Protein AF-A0A2E2N8X5-F1 (afdb_monomer_lite)

Radius of gyration: 20.17 Å; chains: 1; bounding box: 48×16×58 Å

pLDDT: mean 74.97, std 11.1, range [48.97, 89.62]

Structure (mmCIF, N/CA/C/O backbone):
data_AF-A0A2E2N8X5-F1
#
_entry.id   AF-A0A2E2N8X5-F1
#
loop_
_atom_site.group_PDB
_atom_site.id
_atom_site.type_symbol
_atom_site.label_atom_id
_atom_site.label_alt_id
_atom_site.label_comp_id
_atom_site.label_asym_id
_atom_site.label_entity_id
_atom_site.label_seq_id
_atom_site.pdbx_PDB_ins_code
_atom_site.Cartn_x
_atom_site.Cartn_y
_atom_site.Cartn_z
_atom_site.occupancy
_atom_site.B_iso_or_equiv
_atom_site.auth_seq_id
_atom_site.auth_comp_id
_atom_site.auth_asym_id
_atom_site.auth_atom_id
_atom_site.pdbx_PDB_model_num
ATOM 1 N N . MET A 1 1 ? -11.508 7.355 22.272 1.00 61.25 1 MET A N 1
ATOM 2 C CA . MET A 1 1 ? -10.044 7.138 22.159 1.00 61.25 1 MET A CA 1
ATOM 3 C C . MET A 1 1 ? -9.665 5.856 21.408 1.00 61.25 1 MET A C 1
ATOM 5 O O . MET A 1 1 ? -8.951 5.961 20.425 1.00 61.25 1 MET A O 1
ATOM 9 N N . LYS A 1 2 ? -10.163 4.659 21.775 1.00 66.44 2 LYS A N 1
ATOM 10 C CA . LYS A 1 2 ? -9.795 3.387 21.095 1.00 66.44 2 LYS A CA 1
ATOM 11 C C . LYS A 1 2 ? -10.173 3.304 19.603 1.00 66.44 2 LYS A C 1
ATOM 13 O O . LYS A 1 2 ? -9.525 2.584 18.855 1.00 66.44 2 LYS A O 1
ATOM 18 N N . SER A 1 3 ? -11.209 4.024 19.170 1.00 72.50 3 SER A N 1
ATOM 19 C CA . SER A 1 3 ? -11.594 4.130 17.756 1.00 72.50 3 SER A CA 1
ATOM 20 C C . SER A 1 3 ? -10.632 4.997 16.944 1.00 72.50 3 SER A C 1
ATOM 22 O O . SER A 1 3 ? -10.337 4.650 15.808 1.00 72.50 3 SER A O 1
ATOM 24 N N . LEU A 1 4 ? -10.106 6.076 17.534 1.00 82.62 4 LEU A N 1
ATOM 25 C CA . LEU A 1 4 ? -9.185 7.004 16.872 1.00 82.62 4 LEU A CA 1
ATOM 26 C C . LEU A 1 4 ? -7.884 6.293 16.468 1.00 82.62 4 LEU A C 1
ATOM 28 O O . LEU A 1 4 ? -7.447 6.401 15.330 1.00 82.62 4 LEU A O 1
ATOM 32 N N . PHE A 1 5 ? -7.335 5.473 17.371 1.00 82.88 5 PHE A N 1
ATOM 33 C CA . PHE A 1 5 ? -6.161 4.642 17.089 1.00 82.88 5 PHE A CA 1
ATOM 34 C C . PHE A 1 5 ? -6.382 3.683 15.915 1.00 82.88 5 PHE A C 1
ATOM 36 O O . PHE A 1 5 ? -5.498 3.538 15.079 1.00 82.88 5 PHE A O 1
ATOM 43 N N . ALA A 1 6 ? -7.559 3.059 15.811 1.00 81.25 6 ALA A N 1
ATOM 44 C CA . ALA A 1 6 ? -7.855 2.158 14.698 1.00 81.25 6 ALA A CA 1
ATOM 45 C C . ALA A 1 6 ? -7.854 2.894 13.346 1.00 81.25 6 ALA A C 1
ATOM 47 O O . ALA A 1 6 ? -7.336 2.363 12.369 1.00 81.25 6 ALA A O 1
ATOM 48 N N . TYR A 1 7 ? -8.374 4.125 13.297 1.00 84.31 7 TYR A N 1
ATOM 49 C CA . TYR A 1 7 ? -8.330 4.942 12.082 1.00 84.31 7 TYR A CA 1
ATOM 50 C C . TYR A 1 7 ? -6.905 5.325 11.681 1.00 84.31 7 TYR A C 1
ATOM 52 O O . TYR A 1 7 ? -6.588 5.252 10.500 1.00 84.31 7 TYR A O 1
ATOM 60 N N . ILE A 1 8 ? -6.038 5.662 12.641 1.00 88.44 8 ILE A N 1
ATOM 61 C CA . ILE A 1 8 ? -4.626 5.978 12.362 1.00 88.44 8 ILE A CA 1
ATOM 62 C C . ILE A 1 8 ? -3.931 4.789 11.686 1.00 88.44 8 ILE A C 1
ATOM 64 O O . ILE A 1 8 ? -3.268 4.968 10.668 1.00 88.44 8 ILE A O 1
ATOM 68 N N . TRP A 1 9 ? -4.140 3.571 12.194 1.00 86.44 9 TRP A N 1
ATOM 69 C CA . TRP A 1 9 ? -3.582 2.353 11.596 1.00 86.44 9 TRP A CA 1
ATOM 70 C C . TRP A 1 9 ? -4.099 2.090 10.174 1.00 86.44 9 TRP A C 1
ATOM 72 O O . TRP A 1 9 ? -3.311 1.740 9.297 1.00 86.44 9 TRP A O 1
ATOM 82 N N . ILE A 1 10 ? -5.393 2.320 9.920 1.00 85.62 10 ILE A N 1
ATOM 83 C CA . ILE A 1 10 ? -5.971 2.191 8.572 1.00 85.62 10 ILE A CA 1
ATOM 84 C C . ILE A 1 10 ? -5.374 3.224 7.619 1.00 85.62 10 ILE A C 1
ATOM 86 O O . ILE A 1 10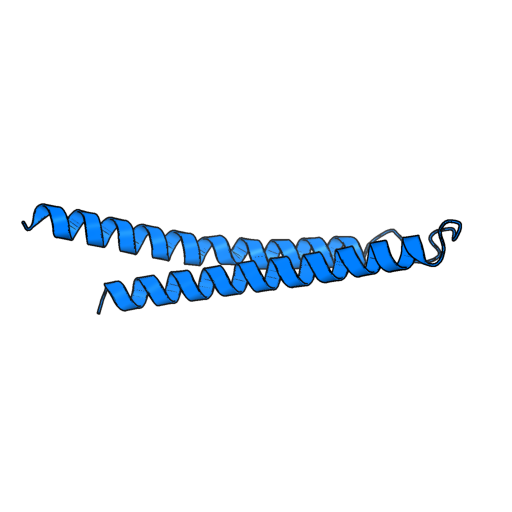 ? -4.969 2.862 6.520 1.00 85.62 10 ILE A O 1
ATOM 90 N N . ILE A 1 11 ? -5.312 4.494 8.028 1.00 89.62 11 ILE A N 1
ATOM 91 C CA . ILE A 1 11 ? -4.789 5.580 7.189 1.00 89.62 11 ILE A CA 1
ATOM 92 C C . ILE A 1 11 ? -3.316 5.329 6.868 1.00 89.62 11 ILE A C 1
ATOM 94 O O . ILE A 1 11 ? -2.916 5.448 5.714 1.00 89.62 11 ILE A O 1
ATOM 98 N N . CYS A 1 12 ? -2.525 4.926 7.864 1.00 89.00 12 CYS A N 1
ATOM 99 C CA . CYS A 1 12 ? -1.114 4.610 7.677 1.00 89.00 12 CYS A CA 1
ATOM 100 C C . CYS A 1 12 ? -0.926 3.443 6.693 1.00 89.00 12 CYS A C 1
ATOM 102 O O . CYS A 1 12 ? -0.158 3.561 5.742 1.00 89.00 12 CYS A O 1
ATOM 104 N N . GLY A 1 13 ? -1.692 2.355 6.847 1.00 83.75 13 GLY A N 1
ATOM 105 C CA . GLY A 1 13 ? -1.638 1.228 5.914 1.00 83.75 13 GLY A CA 1
ATOM 106 C C . GLY A 1 13 ? -2.092 1.578 4.500 1.00 83.75 13 GLY A C 1
ATOM 107 O O . GLY A 1 13 ? -1.422 1.218 3.534 1.00 83.75 13 GLY A O 1
ATOM 108 N N . ALA A 1 14 ? -3.175 2.346 4.366 1.00 85.69 14 ALA A N 1
ATOM 109 C CA . ALA A 1 14 ? -3.663 2.820 3.075 1.00 85.69 14 ALA A CA 1
ATOM 110 C C . ALA A 1 14 ? -2.636 3.721 2.372 1.00 85.69 14 ALA A C 1
ATOM 112 O O . ALA A 1 14 ? -2.425 3.577 1.170 1.00 85.69 14 ALA A O 1
ATOM 113 N N . ALA A 1 15 ? -1.959 4.602 3.115 1.00 88.94 15 ALA A N 1
ATOM 114 C CA . ALA A 1 15 ? -0.904 5.454 2.577 1.00 88.94 15 ALA A CA 1
ATOM 115 C C . ALA A 1 15 ? 0.298 4.635 2.079 1.00 88.94 15 ALA A C 1
ATOM 117 O O . ALA A 1 15 ? 0.771 4.869 0.971 1.00 88.94 15 ALA A O 1
ATOM 118 N N . CYS A 1 16 ? 0.756 3.635 2.841 1.00 87.50 16 CYS A N 1
ATOM 119 C CA . CYS A 1 16 ? 1.838 2.744 2.408 1.00 87.50 16 CYS A CA 1
ATOM 120 C C . CYS A 1 16 ? 1.478 1.966 1.133 1.00 87.50 16 CYS A C 1
ATOM 122 O O . CYS A 1 16 ? 2.290 1.892 0.213 1.00 87.50 16 CYS A O 1
ATOM 124 N N . ILE A 1 17 ? 0.254 1.432 1.053 1.00 84.50 17 ILE A N 1
ATOM 125 C CA . ILE A 1 17 ? -0.242 0.734 -0.141 1.00 84.50 17 ILE A CA 1
ATOM 126 C C . ILE A 1 17 ? -0.277 1.688 -1.339 1.00 84.50 17 ILE A C 1
ATOM 128 O O . ILE A 1 17 ? 0.231 1.343 -2.403 1.00 84.50 17 ILE A O 1
ATOM 132 N N . ALA A 1 18 ? -0.834 2.890 -1.165 1.00 87.69 18 ALA A N 1
ATOM 133 C CA . ALA A 1 18 ? -0.936 3.885 -2.229 1.00 87.69 18 ALA A CA 1
ATOM 134 C C . ALA A 1 18 ? 0.443 4.309 -2.754 1.00 87.69 18 ALA A C 1
ATOM 136 O O . ALA A 1 18 ? 0.634 4.385 -3.965 1.00 87.69 18 ALA A O 1
ATOM 137 N N . LEU A 1 19 ? 1.415 4.526 -1.862 1.00 86.50 19 LEU A N 1
ATOM 138 C CA . LEU A 1 19 ? 2.789 4.862 -2.240 1.00 86.50 19 LEU A CA 1
ATOM 139 C C . LEU A 1 19 ? 3.476 3.720 -3.001 1.00 86.50 19 LEU A C 1
ATOM 141 O O . LEU A 1 19 ? 4.132 3.984 -4.004 1.00 86.50 19 LEU A O 1
ATOM 145 N N . GLY A 1 20 ? 3.300 2.467 -2.566 1.00 81.06 20 GLY A N 1
ATOM 146 C CA . GLY A 1 20 ? 3.861 1.297 -3.254 1.00 81.06 20 GLY A CA 1
ATOM 147 C C . GLY A 1 20 ? 3.238 1.042 -4.631 1.00 81.06 20 GLY A C 1
ATOM 148 O O . GLY A 1 20 ? 3.938 0.717 -5.586 1.00 81.06 20 GLY A O 1
ATOM 149 N N . LEU A 1 21 ? 1.923 1.241 -4.762 1.00 82.94 21 LEU A N 1
ATOM 150 C CA . LEU A 1 21 ? 1.229 1.178 -6.053 1.00 82.94 21 LEU A CA 1
ATOM 151 C C . LEU A 1 21 ? 1.674 2.298 -6.991 1.00 82.94 21 LEU A C 1
ATOM 153 O O . LEU A 1 21 ? 1.899 2.050 -8.173 1.00 82.94 21 LEU A O 1
ATOM 157 N N . TYR A 1 22 ? 1.816 3.517 -6.471 1.00 85.62 22 TYR A N 1
ATOM 158 C CA . TYR A 1 22 ? 2.251 4.664 -7.259 1.00 85.62 22 TYR A CA 1
ATOM 159 C C . TYR A 1 22 ? 3.670 4.475 -7.805 1.00 85.62 22 TYR A C 1
ATOM 161 O O . TYR A 1 22 ? 3.900 4.699 -8.993 1.00 85.62 22 TYR A O 1
ATOM 169 N N . SER A 1 23 ? 4.613 4.014 -6.978 1.00 81.38 23 SER A N 1
ATOM 170 C CA . SER A 1 23 ? 5.986 3.757 -7.427 1.00 81.38 23 SER A CA 1
ATOM 171 C C . SER A 1 23 ? 6.053 2.629 -8.459 1.00 81.38 23 SER A C 1
ATOM 173 O O . SER A 1 23 ? 6.696 2.799 -9.493 1.00 81.38 23 SER A O 1
ATOM 175 N N . ALA A 1 24 ? 5.318 1.531 -8.252 1.00 76.81 24 ALA A N 1
ATOM 176 C CA . ALA A 1 24 ? 5.229 0.449 -9.232 1.00 76.81 24 ALA A CA 1
ATOM 177 C C . ALA A 1 24 ? 4.616 0.916 -10.568 1.00 76.81 24 ALA A C 1
ATOM 179 O O . ALA A 1 24 ? 5.108 0.556 -11.637 1.00 76.81 24 ALA A O 1
ATOM 180 N N . ALA A 1 25 ? 3.572 1.750 -10.524 1.00 80.56 25 ALA A N 1
ATOM 181 C CA . ALA A 1 25 ? 2.940 2.305 -11.721 1.00 80.56 25 ALA A CA 1
ATOM 182 C C . ALA A 1 25 ? 3.866 3.270 -12.480 1.00 80.56 25 ALA A C 1
ATOM 184 O O . ALA A 1 25 ? 3.853 3.292 -13.711 1.00 80.56 25 ALA A O 1
ATOM 185 N N . MET A 1 26 ? 4.684 4.048 -11.766 1.00 80.50 26 MET A N 1
ATOM 186 C CA . MET A 1 26 ? 5.646 4.963 -12.379 1.00 80.50 26 MET A CA 1
ATOM 187 C C . MET A 1 26 ? 6.753 4.206 -13.130 1.00 80.50 26 MET A C 1
ATOM 189 O O . MET A 1 26 ? 7.105 4.592 -14.244 1.00 80.50 26 MET A O 1
ATOM 193 N N . GLU A 1 27 ? 7.251 3.097 -12.575 1.00 73.56 27 GLU A N 1
ATOM 194 C CA . GLU A 1 27 ? 8.218 2.234 -13.270 1.00 73.56 27 GLU A CA 1
ATOM 195 C C . GLU A 1 27 ? 7.610 1.525 -14.484 1.00 73.56 27 GLU A C 1
ATOM 197 O O . GLU A 1 27 ? 8.242 1.442 -15.543 1.00 73.56 27 GLU A O 1
ATOM 202 N N . LEU A 1 28 ? 6.357 1.076 -14.365 1.00 73.12 28 LEU A N 1
ATOM 203 C CA . LEU A 1 28 ? 5.625 0.490 -15.484 1.00 73.12 28 LEU A CA 1
ATOM 204 C C . LEU A 1 28 ? 5.473 1.505 -16.626 1.00 73.12 28 LEU A C 1
ATOM 206 O O . LEU A 1 28 ? 5.780 1.195 -17.775 1.00 73.12 28 LEU A O 1
ATOM 210 N N . ARG A 1 29 ? 5.079 2.745 -16.309 1.00 77.88 29 ARG A N 1
ATOM 211 C CA . ARG A 1 29 ? 4.959 3.828 -17.293 1.00 77.88 29 ARG A CA 1
ATOM 212 C C . ARG A 1 29 ? 6.283 4.117 -17.996 1.00 77.88 29 ARG A C 1
ATOM 214 O O . ARG A 1 29 ? 6.288 4.246 -19.212 1.00 77.88 29 ARG A O 1
ATOM 221 N N . GLY A 1 30 ? 7.397 4.151 -17.263 1.00 71.44 30 GLY A N 1
ATOM 222 C CA . GLY A 1 30 ? 8.723 4.350 -17.856 1.00 71.44 30 GLY A CA 1
ATOM 223 C C . GLY A 1 30 ? 9.112 3.264 -18.866 1.00 71.44 30 GLY A C 1
ATOM 224 O O . GLY A 1 30 ? 9.859 3.536 -19.800 1.00 71.44 30 GLY A O 1
ATOM 225 N N . THR A 1 31 ? 8.584 2.049 -18.709 1.00 68.19 31 THR A N 1
ATOM 226 C CA . THR A 1 31 ? 8.806 0.944 -19.653 1.00 68.19 31 THR A CA 1
ATOM 227 C C . THR A 1 31 ? 7.954 1.121 -20.913 1.00 68.19 31 THR A C 1
ATOM 229 O O . THR A 1 31 ? 8.455 0.973 -22.022 1.00 68.19 31 THR A O 1
ATOM 232 N N . TYR A 1 32 ? 6.685 1.506 -20.758 1.00 69.56 32 TYR A N 1
ATOM 233 C CA . TYR A 1 32 ? 5.784 1.751 -21.890 1.00 69.56 32 TYR A CA 1
ATOM 234 C C . TYR A 1 32 ? 6.147 3.004 -22.698 1.00 69.56 32 TYR A C 1
ATOM 236 O O . TYR A 1 32 ? 6.105 2.949 -23.923 1.00 69.56 32 TYR A O 1
ATOM 244 N N . ASP A 1 33 ? 6.547 4.104 -22.051 1.00 72.44 33 ASP A N 1
ATOM 245 C CA . ASP A 1 33 ? 6.983 5.320 -22.757 1.00 72.44 33 ASP A CA 1
ATOM 246 C C . ASP A 1 33 ? 8.226 5.038 -23.627 1.00 72.44 33 ASP A C 1
ATOM 248 O O . ASP A 1 33 ? 8.359 5.592 -24.719 1.00 72.44 33 ASP A O 1
ATOM 252 N N . HIS A 1 34 ? 9.102 4.122 -23.193 1.00 63.12 34 HIS A N 1
ATOM 253 C CA . HIS A 1 34 ? 10.273 3.701 -23.965 1.00 63.12 34 HIS A CA 1
ATOM 254 C C . HIS A 1 34 ? 9.891 2.846 -25.185 1.00 63.12 34 HIS A C 1
ATOM 256 O O . HIS A 1 34 ? 10.354 3.112 -26.289 1.00 63.12 34 HIS A O 1
ATOM 262 N N . LEU A 1 35 ? 8.965 1.895 -25.015 1.00 64.31 35 LEU A N 1
ATOM 263 C CA . LEU A 1 35 ? 8.447 1.061 -26.110 1.00 64.31 35 LEU A CA 1
ATOM 264 C C . LEU A 1 35 ? 7.679 1.868 -27.171 1.00 64.31 35 LEU A C 1
ATOM 266 O O . LEU A 1 35 ? 7.650 1.489 -28.338 1.00 64.31 35 LEU A O 1
ATOM 270 N N . LEU A 1 36 ? 7.038 2.971 -26.772 1.00 67.56 36 LEU A N 1
ATOM 271 C CA . LEU A 1 36 ? 6.315 3.860 -27.687 1.00 67.56 36 LEU A CA 1
ATOM 272 C C . LEU A 1 36 ? 7.241 4.791 -28.479 1.00 67.56 36 LEU A C 1
ATOM 274 O O . LEU A 1 36 ? 6.849 5.257 -29.548 1.00 67.56 36 LEU A O 1
ATOM 278 N N . THR A 1 37 ? 8.432 5.091 -27.956 1.00 69.25 37 THR A N 1
ATOM 279 C CA . THR A 1 37 ? 9.393 5.996 -28.605 1.00 69.25 37 THR A CA 1
ATOM 280 C C . THR A 1 37 ? 10.388 5.276 -29.506 1.00 69.25 37 THR A C 1
ATOM 282 O O . THR A 1 37 ? 10.816 5.879 -30.486 1.00 69.25 37 THR A O 1
ATOM 285 N N . ASP A 1 38 ? 10.695 4.003 -29.244 1.00 60.69 38 ASP A N 1
ATOM 286 C CA . ASP A 1 38 ? 11.515 3.188 -30.142 1.00 60.69 38 ASP A CA 1
ATOM 287 C C . ASP A 1 38 ? 11.046 1.714 -30.177 1.00 60.69 38 ASP A C 1
ATOM 289 O O . ASP A 1 38 ? 11.495 0.888 -29.382 1.00 60.69 38 ASP A O 1
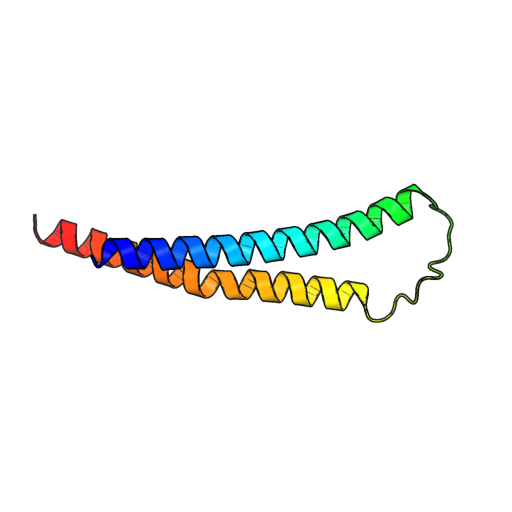ATOM 293 N N . PRO A 1 39 ? 10.100 1.356 -31.069 1.00 60.56 39 PRO A N 1
ATOM 294 C CA . PRO A 1 39 ? 9.491 0.022 -31.111 1.00 60.56 39 PRO A CA 1
ATOM 295 C C . PRO A 1 39 ? 10.401 -1.067 -31.707 1.00 60.56 39 PRO A C 1
ATOM 297 O O . PRO A 1 39 ? 10.032 -2.242 -31.677 1.00 60.56 39 PRO A O 1
ATOM 300 N N . LEU A 1 40 ? 11.548 -0.687 -32.284 1.00 63.03 40 LEU A N 1
ATOM 301 C CA . LEU A 1 40 ? 12.533 -1.584 -32.903 1.00 63.03 40 LEU A CA 1
ATOM 302 C C . LEU A 1 40 ? 13.904 -1.531 -32.220 1.00 63.03 40 LEU A C 1
ATOM 304 O O . LEU A 1 40 ? 14.792 -2.272 -32.641 1.00 63.03 40 LEU A O 1
ATOM 308 N N . ALA A 1 41 ? 14.080 -0.701 -31.186 1.00 56.00 41 ALA A N 1
ATOM 309 C CA . ALA A 1 41 ? 15.265 -0.765 -30.348 1.00 56.00 41 ALA A CA 1
ATOM 310 C C . ALA A 1 41 ? 15.395 -2.186 -29.792 1.00 56.00 41 ALA A C 1
ATOM 312 O O . ALA A 1 41 ? 14.555 -2.652 -29.015 1.00 56.00 41 ALA A O 1
ATOM 313 N N . GLU A 1 42 ? 16.469 -2.876 -30.185 1.00 54.62 42 GLU A N 1
ATOM 314 C CA . GLU A 1 42 ? 16.981 -3.965 -29.366 1.00 54.62 42 GLU A CA 1
ATOM 315 C C . GLU A 1 42 ? 17.120 -3.414 -27.946 1.00 54.62 42 GLU A C 1
ATOM 317 O O . GLU A 1 42 ? 17.500 -2.249 -27.793 1.00 54.62 42 GLU A O 1
ATOM 322 N N . PRO A 1 43 ? 16.758 -4.181 -26.912 1.00 55.50 43 PRO A N 1
ATOM 323 C CA . PRO A 1 43 ? 16.801 -3.698 -25.546 1.00 55.50 43 PRO A CA 1
ATOM 324 C C . PRO A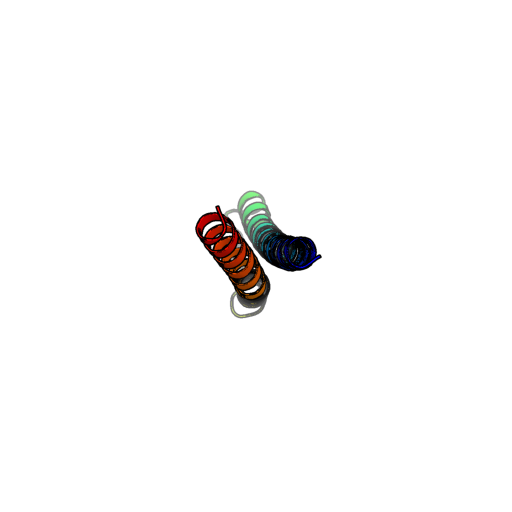 1 43 ? 18.262 -3.450 -25.141 1.00 55.50 43 PRO A C 1
ATOM 326 O O . PRO A 1 43 ? 18.896 -4.253 -24.466 1.00 55.50 43 PRO A O 1
ATOM 329 N N . GLU A 1 44 ? 18.808 -2.296 -25.522 1.00 51.31 44 GLU A N 1
ATOM 330 C CA . GLU A 1 44 ? 20.157 -1.822 -25.199 1.00 51.31 44 GLU A CA 1
ATOM 331 C C . GLU A 1 44 ? 20.219 -1.293 -23.750 1.00 51.31 44 GLU A C 1
ATOM 333 O O . GLU A 1 44 ? 21.094 -0.532 -23.349 1.00 51.31 44 GLU A O 1
ATOM 338 N N . TYR A 1 45 ? 19.268 -1.736 -22.929 1.00 53.72 45 TYR A N 1
ATOM 339 C CA . TYR A 1 45 ? 19.138 -1.462 -21.512 1.00 53.72 45 TYR A CA 1
ATOM 340 C C . TYR A 1 45 ? 19.117 -2.790 -20.767 1.00 53.72 45 TYR A C 1
ATOM 342 O O . TYR A 1 45 ? 18.053 -3.280 -20.403 1.00 53.72 45 TYR A O 1
ATOM 350 N N . ASP A 1 46 ? 20.312 -3.352 -20.575 1.00 51.66 46 ASP A N 1
ATOM 351 C CA . ASP A 1 46 ? 20.679 -4.404 -19.617 1.00 51.66 46 ASP A CA 1
ATOM 352 C C . ASP A 1 46 ? 19.477 -5.057 -18.896 1.00 51.66 46 ASP A C 1
ATOM 354 O O . ASP A 1 46 ? 19.119 -4.741 -17.755 1.00 51.66 46 ASP A O 1
ATOM 358 N N . GLU A 1 47 ? 18.801 -5.947 -19.624 1.00 48.97 47 GLU A N 1
ATOM 359 C CA . GLU A 1 47 ? 17.496 -6.521 -19.281 1.00 48.97 47 GLU A CA 1
ATOM 360 C C . GLU A 1 47 ? 17.490 -7.390 -18.019 1.00 48.97 47 GLU A C 1
ATOM 362 O O . GLU A 1 47 ? 16.444 -7.909 -17.626 1.00 48.97 47 GLU A O 1
ATOM 367 N N . LYS A 1 48 ? 18.626 -7.604 -17.353 1.00 52.69 48 LYS A N 1
ATOM 368 C CA . LYS A 1 48 ? 18.734 -8.753 -16.452 1.00 52.69 48 LYS A CA 1
ATOM 369 C C . LYS A 1 48 ? 18.510 -8.503 -14.973 1.00 52.69 48 LYS A C 1
ATOM 371 O O . LYS A 1 48 ? 18.317 -9.498 -14.275 1.00 52.69 48 LYS A O 1
ATOM 376 N N . THR A 1 49 ? 18.470 -7.269 -14.444 1.00 56.22 49 THR A N 1
ATOM 377 C CA . THR A 1 49 ? 18.417 -7.201 -12.964 1.00 56.22 49 THR A CA 1
ATOM 378 C C . THR A 1 49 ? 17.784 -6.003 -12.265 1.00 56.22 49 THR A C 1
ATOM 380 O O . THR A 1 49 ? 17.197 -6.205 -11.202 1.00 56.22 49 THR A O 1
ATOM 383 N N . GLU A 1 50 ? 17.876 -4.767 -12.762 1.00 60.91 50 GLU A N 1
ATOM 384 C CA . GLU A 1 50 ? 17.585 -3.626 -11.874 1.00 60.91 50 GLU A CA 1
ATOM 385 C C . GLU A 1 50 ? 16.124 -3.166 -11.847 1.00 60.91 50 GLU A C 1
ATOM 387 O O . GLU A 1 50 ? 15.551 -3.054 -10.763 1.00 60.91 50 GLU A O 1
ATOM 392 N N . ARG A 1 51 ? 15.495 -2.914 -12.999 1.00 63.44 51 ARG A N 1
ATOM 393 C CA . ARG A 1 51 ? 14.110 -2.401 -13.044 1.00 63.44 51 ARG A CA 1
ATOM 394 C C . ARG A 1 51 ? 13.069 -3.384 -12.489 1.00 63.44 51 ARG A C 1
ATOM 396 O O . ARG A 1 51 ? 12.323 -2.983 -11.602 1.00 63.44 51 ARG A O 1
ATOM 403 N N . PRO A 1 52 ? 13.046 -4.676 -12.879 1.00 68.75 52 PRO A N 1
ATOM 404 C CA . PRO A 1 52 ? 12.073 -5.627 -12.331 1.00 68.75 52 PRO A CA 1
ATOM 405 C C . PRO A 1 52 ? 12.216 -5.783 -10.814 1.00 68.75 52 PRO A C 1
ATOM 407 O O . PRO A 1 52 ? 11.232 -5.936 -10.093 1.00 68.75 52 PRO A O 1
ATOM 410 N N . LYS A 1 53 ? 13.457 -5.707 -10.316 1.00 71.06 53 LYS A N 1
ATOM 411 C CA . LYS A 1 53 ? 13.768 -5.783 -8.891 1.00 71.06 53 LYS A CA 1
ATOM 412 C C . LYS A 1 53 ? 13.262 -4.556 -8.139 1.00 71.06 53 LYS A C 1
ATOM 414 O O . LYS A 1 53 ? 12.684 -4.724 -7.070 1.00 71.06 53 LYS A O 1
ATOM 419 N N . ARG A 1 54 ? 13.437 -3.344 -8.675 1.00 74.56 54 ARG A N 1
ATOM 420 C CA . ARG A 1 54 ? 12.891 -2.122 -8.062 1.00 74.56 54 ARG A CA 1
ATOM 421 C C . ARG A 1 54 ? 11.363 -2.147 -8.040 1.00 74.56 54 ARG A C 1
ATOM 423 O O . ARG A 1 54 ? 10.782 -1.849 -6.999 1.00 74.56 54 ARG A O 1
ATOM 430 N N . MET A 1 55 ? 10.738 -2.657 -9.098 1.00 73.12 55 MET A N 1
ATOM 431 C CA . MET A 1 55 ? 9.288 -2.804 -9.183 1.00 73.12 55 MET A CA 1
ATOM 432 C C . MET A 1 55 ? 8.765 -3.826 -8.163 1.00 73.12 55 MET A C 1
ATOM 434 O O . MET A 1 55 ? 7.808 -3.559 -7.438 1.00 73.12 55 MET A O 1
ATOM 438 N N . LEU A 1 56 ? 9.441 -4.972 -8.025 1.00 78.88 56 LEU A N 1
ATOM 439 C CA . LEU A 1 56 ? 9.143 -5.975 -6.996 1.00 78.88 56 LEU A CA 1
ATOM 440 C C . LEU A 1 56 ? 9.349 -5.436 -5.576 1.00 78.88 56 LEU A C 1
ATOM 442 O O . LEU A 1 56 ? 8.542 -5.722 -4.693 1.00 78.88 56 LEU A O 1
ATOM 446 N N . VAL A 1 57 ? 10.391 -4.635 -5.344 1.00 79.94 57 VAL A N 1
ATOM 447 C CA . VAL A 1 57 ? 10.637 -3.982 -4.049 1.00 79.94 57 VAL A CA 1
ATOM 448 C C . VAL A 1 57 ? 9.559 -2.938 -3.749 1.00 79.94 57 VAL A C 1
ATOM 450 O O . VAL A 1 57 ? 9.075 -2.884 -2.620 1.00 79.94 57 VAL A O 1
ATOM 453 N N . ALA A 1 58 ? 9.130 -2.157 -4.742 1.00 78.12 58 ALA A N 1
ATOM 454 C CA . ALA A 1 58 ? 8.045 -1.185 -4.630 1.00 78.12 58 ALA A CA 1
ATOM 455 C C . ALA A 1 58 ? 6.705 -1.850 -4.274 1.00 78.12 58 ALA A C 1
ATOM 457 O O . ALA A 1 58 ? 6.030 -1.434 -3.328 1.00 78.12 58 ALA A O 1
ATOM 458 N N . VAL A 1 59 ? 6.362 -2.940 -4.967 1.00 80.31 59 VAL A N 1
ATOM 459 C CA . VAL A 1 59 ? 5.179 -3.758 -4.659 1.00 80.31 59 VAL A CA 1
ATOM 460 C C . VAL A 1 59 ? 5.306 -4.398 -3.276 1.00 80.31 59 VAL A C 1
ATOM 462 O O . VAL A 1 59 ? 4.346 -4.383 -2.506 1.00 80.31 59 VAL A O 1
ATOM 465 N N . GLY A 1 60 ? 6.492 -4.900 -2.919 1.00 82.12 60 GLY A N 1
ATOM 466 C CA . GLY A 1 60 ? 6.784 -5.442 -1.592 1.00 82.12 60 GLY A CA 1
ATOM 467 C C . GLY A 1 60 ? 6.562 -4.416 -0.479 1.00 82.12 60 GLY A C 1
ATOM 468 O O . GLY A 1 60 ? 5.902 -4.717 0.513 1.00 82.12 60 GLY A O 1
ATOM 469 N N . PHE A 1 61 ? 7.019 -3.177 -0.671 1.00 79.56 61 PHE A N 1
ATOM 470 C CA . PHE A 1 61 ? 6.759 -2.066 0.248 1.00 79.56 61 PHE A CA 1
ATOM 471 C C . PHE A 1 61 ? 5.264 -1.753 0.374 1.00 79.56 61 PHE A C 1
ATOM 473 O O . PHE A 1 61 ? 4.767 -1.558 1.485 1.00 79.56 61 PHE A O 1
ATOM 480 N N . GLY A 1 62 ? 4.528 -1.763 -0.741 1.00 76.19 62 GLY A N 1
ATOM 481 C CA . GLY A 1 62 ? 3.071 -1.620 -0.731 1.00 76.19 62 GLY A CA 1
ATOM 482 C C . GLY A 1 62 ? 2.379 -2.742 0.051 1.00 76.19 62 GLY A C 1
ATOM 483 O O . GLY A 1 62 ? 1.484 -2.478 0.855 1.00 76.19 62 GLY A O 1
ATOM 484 N N . ALA A 1 63 ? 2.838 -3.985 -0.111 1.00 82.69 63 ALA A N 1
ATOM 485 C CA . ALA A 1 63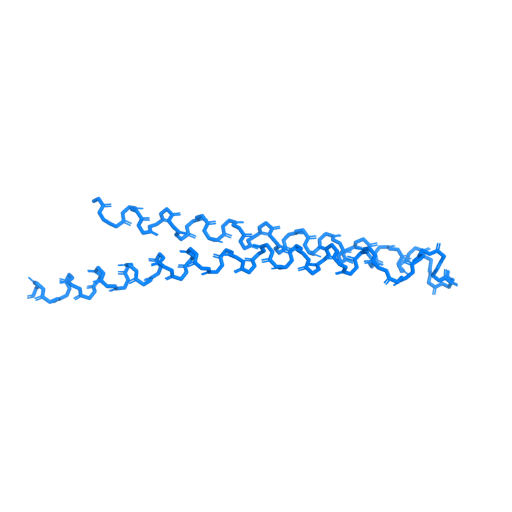 ? 2.295 -5.153 0.579 1.00 82.69 63 ALA A CA 1
ATOM 486 C C . ALA A 1 63 ? 2.493 -5.091 2.102 1.00 82.69 63 ALA A C 1
ATOM 488 O O . ALA A 1 63 ? 1.605 -5.511 2.845 1.00 82.69 63 ALA A O 1
ATOM 489 N N . VAL A 1 64 ? 3.591 -4.49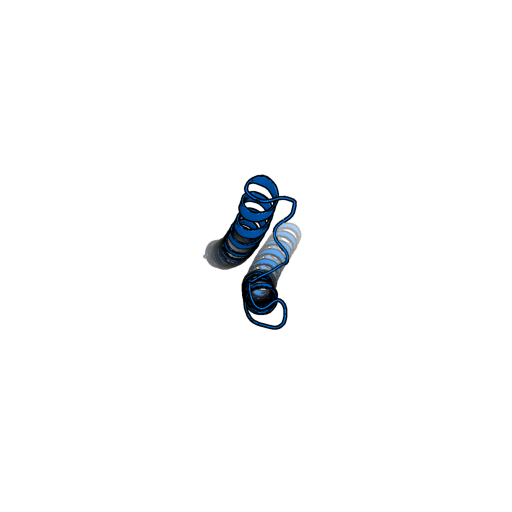9 2.592 1.00 87.00 64 VAL A N 1
ATOM 490 C CA . VAL A 1 64 ? 3.786 -4.254 4.035 1.00 87.00 64 VAL A CA 1
ATOM 491 C C . VAL A 1 64 ? 2.657 -3.391 4.606 1.00 87.00 64 VAL A C 1
ATOM 493 O O . VAL A 1 64 ? 2.239 -3.617 5.740 1.00 87.00 64 VAL A O 1
ATOM 496 N N . GLY A 1 65 ? 2.092 -2.472 3.815 1.00 80.44 65 GLY A N 1
ATOM 497 C CA . GLY A 1 65 ? 0.950 -1.639 4.197 1.00 80.44 65 GLY A CA 1
ATOM 498 C C . GLY A 1 65 ? -0.366 -2.402 4.419 1.00 80.44 65 GLY A C 1
ATOM 499 O O . GLY A 1 65 ? -1.250 -1.901 5.119 1.00 80.44 65 GLY A O 1
ATOM 500 N N . LEU A 1 66 ? -0.500 -3.637 3.919 1.00 81.38 66 LEU A N 1
ATOM 501 C CA . LEU A 1 66 ? -1.677 -4.479 4.185 1.00 81.38 66 LEU A CA 1
ATOM 502 C C . LEU A 1 66 ? -1.770 -4.900 5.654 1.00 81.38 66 LEU A C 1
ATOM 504 O O . LEU A 1 66 ? -2.873 -5.022 6.183 1.00 81.38 66 LEU A O 1
ATOM 508 N N . ILE A 1 67 ? -0.634 -5.082 6.332 1.00 85.25 67 ILE A N 1
ATOM 509 C CA . ILE A 1 67 ? -0.574 -5.481 7.745 1.00 85.25 67 ILE A CA 1
ATOM 510 C C . ILE A 1 67 ? -1.223 -4.423 8.663 1.00 85.25 67 ILE A C 1
ATOM 512 O O . ILE A 1 67 ? -2.181 -4.757 9.369 1.00 85.25 67 ILE A O 1
ATOM 516 N N . PRO A 1 68 ? -0.779 -3.149 8.667 1.00 84.31 68 PRO A N 1
ATOM 517 C CA . PRO A 1 68 ? -1.400 -2.102 9.474 1.00 84.31 68 PRO A CA 1
ATOM 518 C C . PRO A 1 68 ? -2.861 -1.848 9.080 1.00 84.31 68 PRO A C 1
ATOM 520 O O . PRO A 1 68 ? -3.699 -1.643 9.964 1.00 84.31 68 PRO A O 1
ATOM 523 N N . LEU A 1 69 ? -3.194 -1.943 7.786 1.00 81.94 69 LEU A N 1
ATOM 524 C CA . LEU A 1 69 ? -4.572 -1.823 7.314 1.00 81.94 69 LEU A CA 1
ATOM 525 C C . LEU A 1 69 ? -5.464 -2.919 7.922 1.00 81.94 69 LEU A C 1
ATOM 527 O O . LEU A 1 69 ? -6.485 -2.601 8.534 1.00 81.94 69 LEU A O 1
ATOM 531 N N . ALA A 1 70 ? -5.035 -4.185 7.842 1.00 85.69 70 ALA A N 1
ATOM 532 C CA . ALA A 1 70 ? -5.743 -5.338 8.391 1.00 85.69 70 ALA A CA 1
ATOM 533 C C . ALA A 1 70 ? -5.965 -5.203 9.907 1.00 85.69 70 ALA A C 1
ATOM 535 O O . ALA A 1 70 ? -7.100 -5.350 10.379 1.00 85.69 70 ALA A O 1
ATOM 536 N N . ILE A 1 71 ? -4.918 -4.849 10.663 1.00 87.81 71 ILE A N 1
ATOM 537 C CA . ILE A 1 71 ? -4.991 -4.623 12.117 1.00 87.81 71 ILE A CA 1
ATOM 538 C C . ILE A 1 71 ? -6.034 -3.547 12.440 1.00 87.81 71 ILE A C 1
ATOM 540 O O . ILE A 1 71 ? -6.919 -3.769 13.274 1.0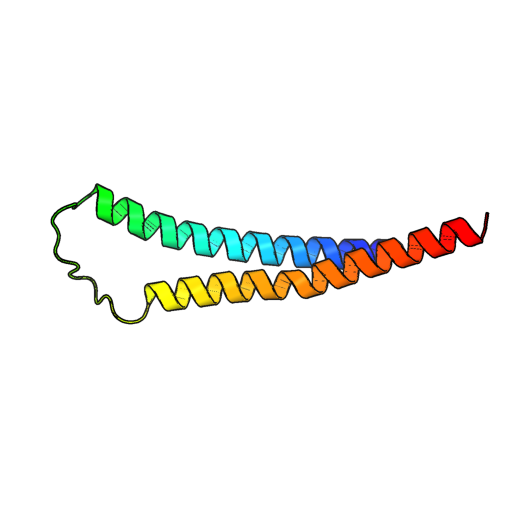0 87.81 71 ILE A O 1
ATOM 544 N N . GLY A 1 72 ? -5.978 -2.406 11.748 1.00 81.69 72 GLY A N 1
ATOM 545 C CA . GLY A 1 72 ? -6.923 -1.310 11.930 1.00 81.69 72 GLY A CA 1
ATOM 546 C C . GLY A 1 72 ? -8.375 -1.726 11.664 1.00 81.69 72 GLY A C 1
ATOM 547 O O . GLY A 1 72 ? -9.256 -1.470 12.495 1.00 81.69 72 GLY A O 1
ATOM 548 N N . THR A 1 73 ? -8.636 -2.453 10.569 1.00 85.25 73 THR A N 1
ATOM 549 C CA . THR A 1 73 ? -9.975 -2.991 10.264 1.00 85.25 73 THR A CA 1
ATOM 550 C C . THR A 1 73 ? -10.477 -3.975 11.319 1.00 85.25 73 THR A C 1
ATOM 552 O O . THR A 1 73 ? -11.630 -3.873 11.750 1.00 85.25 73 THR A O 1
ATOM 555 N N . VAL A 1 74 ? -9.629 -4.889 11.801 1.00 87.62 74 VAL A N 1
ATOM 556 C CA . VAL A 1 74 ? -10.001 -5.866 12.838 1.00 87.62 74 VAL A CA 1
ATOM 557 C C . VAL A 1 74 ? -10.324 -5.166 14.160 1.00 87.62 74 VAL A C 1
ATOM 559 O O . VAL A 1 74 ? -11.308 -5.516 14.820 1.00 87.62 74 VAL A O 1
ATOM 562 N N . MET A 1 75 ? -9.554 -4.143 14.550 1.00 85.12 75 MET A N 1
ATOM 563 C CA . MET A 1 75 ? -9.835 -3.344 15.749 1.00 85.12 75 MET A CA 1
ATOM 564 C C . MET A 1 75 ? -11.187 -2.627 15.655 1.00 85.12 75 MET A C 1
ATOM 566 O O . MET A 1 75 ? -11.964 -2.644 16.616 1.00 85.12 75 MET A O 1
ATOM 570 N N . LEU A 1 76 ? -11.504 -2.038 14.499 1.00 84.38 76 LEU A N 1
ATOM 571 C CA . LEU A 1 76 ? -12.796 -1.395 14.242 1.00 84.38 76 LEU A CA 1
ATOM 572 C C . LEU A 1 76 ? -13.953 -2.395 14.292 1.00 84.38 76 LEU A C 1
ATOM 574 O O . LEU A 1 76 ? -14.972 -2.120 14.934 1.00 84.38 76 LEU A O 1
ATOM 578 N N . HIS A 1 77 ? -13.784 -3.573 13.689 1.00 84.69 77 HIS A N 1
ATOM 579 C CA . HIS A 1 77 ? -14.795 -4.626 13.710 1.00 84.69 77 HIS A CA 1
ATOM 580 C C . HIS A 1 77 ? -15.049 -5.138 15.136 1.00 84.69 77 HIS A C 1
ATOM 582 O O . HIS A 1 77 ? -16.196 -5.189 15.585 1.00 84.69 77 HIS A O 1
ATOM 588 N N . ARG A 1 78 ? -13.986 -5.408 15.907 1.00 82.12 78 ARG A N 1
ATOM 589 C CA . ARG A 1 78 ? -14.089 -5.817 17.319 1.00 82.12 78 ARG A CA 1
ATOM 590 C C . ARG A 1 78 ? -14.735 -4.748 18.198 1.00 82.12 78 ARG A C 1
ATOM 592 O O . ARG A 1 78 ? -15.511 -5.093 19.090 1.00 82.12 78 ARG A O 1
ATOM 599 N N . ASN A 1 79 ? -14.447 -3.467 17.960 1.00 79.62 79 ASN A N 1
ATOM 600 C CA . ASN A 1 79 ? -15.081 -2.366 18.688 1.00 79.62 79 ASN A CA 1
ATOM 601 C C . ASN A 1 79 ? -16.578 -2.258 18.360 1.00 79.62 79 ASN A C 1
ATOM 603 O O . ASN A 1 79 ? -17.389 -2.127 19.278 1.00 79.62 79 ASN A O 1
ATOM 607 N N . ARG A 1 80 ? -16.964 -2.381 17.083 1.00 78.56 80 ARG A N 1
ATOM 608 C CA . ARG A 1 80 ? -18.377 -2.389 16.665 1.00 78.56 80 ARG A CA 1
ATOM 609 C C . ARG A 1 80 ? -19.137 -3.589 17.234 1.00 78.56 80 ARG A C 1
ATOM 611 O O . ARG A 1 80 ? -20.229 -3.410 17.766 1.00 78.56 80 ARG A O 1
ATOM 618 N N . ALA A 1 81 ? -18.542 -4.781 17.203 1.00 77.69 81 ALA A N 1
ATOM 619 C CA . ALA A 1 81 ? -19.131 -5.987 17.786 1.00 77.69 81 ALA A CA 1
ATOM 620 C C . ALA A 1 81 ? -19.353 -5.846 19.304 1.00 77.69 81 ALA A C 1
ATOM 622 O O . ALA A 1 81 ? -20.422 -6.182 19.810 1.00 77.69 81 ALA A O 1
ATOM 623 N N . ARG A 1 82 ? -18.386 -5.270 20.035 1.00 73.62 82 ARG A N 1
ATOM 624 C CA . ARG A 1 82 ? -18.542 -4.970 21.471 1.00 73.62 82 ARG A CA 1
ATOM 625 C C . ARG A 1 82 ? -19.623 -3.929 21.750 1.00 73.62 82 ARG A C 1
ATOM 627 O O . ARG A 1 82 ? -20.349 -4.075 22.726 1.00 73.62 82 ARG A O 1
ATOM 634 N N . SER A 1 83 ? -19.735 -2.901 20.909 1.00 70.81 83 SER A N 1
ATOM 635 C CA . SER A 1 83 ? -20.767 -1.870 21.053 1.00 70.81 83 SER A CA 1
ATOM 636 C C . SER A 1 83 ? -22.178 -2.426 20.859 1.00 70.81 83 SER A C 1
ATOM 638 O O . SER A 1 83 ? -23.090 -1.956 21.527 1.00 70.81 83 SER A O 1
ATOM 640 N N . ARG A 1 84 ? -22.362 -3.415 19.973 1.00 70.25 84 ARG A N 1
ATOM 641 C CA . ARG A 1 84 ? -23.663 -4.069 19.752 1.00 70.25 84 ARG A CA 1
ATOM 642 C C . ARG A 1 84 ? -24.087 -4.983 20.901 1.00 70.25 84 ARG A C 1
ATOM 644 O O . ARG A 1 84 ? -25.272 -5.121 21.119 1.00 70.25 84 ARG A O 1
ATOM 651 N N . ARG A 1 85 ? -23.141 -5.573 21.642 1.00 66.25 85 ARG A N 1
ATOM 652 C CA . ARG A 1 85 ? -23.421 -6.431 22.814 1.00 66.25 85 ARG A CA 1
ATOM 653 C C . ARG A 1 85 ? -23.791 -5.667 24.092 1.00 66.25 85 ARG A C 1
ATOM 655 O O . ARG A 1 85 ? -24.146 -6.298 25.077 1.00 66.25 85 ARG A O 1
ATOM 662 N N . ARG A 1 86 ? -23.595 -4.345 24.116 1.00 59.97 86 ARG A N 1
ATOM 663 C CA . ARG A 1 86 ? -23.885 -3.476 25.274 1.00 59.97 86 ARG A CA 1
ATOM 664 C C . ARG A 1 86 ? -25.193 -2.689 25.132 1.00 59.97 86 ARG A C 1
ATOM 666 O O . ARG A 1 86 ? -25.527 -1.948 26.048 1.00 59.97 86 ARG A O 1
ATOM 673 N N . ARG A 1 87 ? -25.862 -2.798 23.986 1.00 52.41 87 ARG A N 1
ATOM 674 C CA . ARG A 1 87 ? -27.236 -2.338 23.766 1.00 52.41 87 ARG A CA 1
ATOM 675 C C . ARG A 1 87 ? -28.142 -3.554 23.801 1.00 52.41 87 ARG A C 1
ATOM 677 O O . ARG A 1 87 ? -29.290 -3.370 24.237 1.00 52.41 87 ARG A O 1
#

Foldseek 3Di:
DLLVVLVVLQVQLVVQLVQLVVQLVVLVVVVVVVCVVCVPDDCPPPPPDDSVVSSVVSNVSNVVSVVSNVVSVVSVVVVVVVVVVVD

Secondary structure (DSSP, 8-state):
-HHHHHHHHHHHHHHHHHHHHHHHHHHHHHHHHHHHH-TT----S-TTSHHHHHHHHHHHHHHHTHHHHHHHHHHHHHHHHHHHTT-

Sequence (87 aa):
MKSLFAYIWIICGAACIALGLYSAAMELRGTYDHLLTDPLAEPEYDEKTERPKRMLVAVGFGAVGLIPLAIGTVMLHRNRARSRRRR